Protein AF-A0AAE3Y1M4-F1 (afdb_monomer_lite)

Structure (mmCIF, N/CA/C/O backbone):
data_AF-A0AAE3Y1M4-F1
#
_entry.id   AF-A0AAE3Y1M4-F1
#
loop_
_atom_site.group_PDB
_atom_site.id
_atom_site.type_symbol
_atom_site.label_atom_id
_atom_site.label_alt_id
_atom_site.label_comp_id
_atom_site.label_asym_id
_atom_site.label_entity_id
_atom_site.label_seq_id
_atom_site.pdbx_PDB_ins_code
_atom_site.Cartn_x
_atom_site.Cartn_y
_atom_site.Cartn_z
_atom_site.occupancy
_atom_site.B_iso_or_equiv
_atom_site.auth_seq_id
_atom_site.auth_comp_id
_atom_site.auth_asym_id
_atom_site.auth_atom_id
_atom_site.pdbx_PDB_model_num
ATOM 1 N N . MET A 1 1 ? -58.205 -19.669 11.045 1.00 37.56 1 MET A N 1
ATOM 2 C CA . MET A 1 1 ? -56.735 -19.588 10.894 1.00 37.56 1 MET A CA 1
ATOM 3 C C . MET A 1 1 ? -56.265 -18.277 11.498 1.00 37.56 1 MET A C 1
ATOM 5 O O . MET A 1 1 ? -56.725 -17.235 11.057 1.00 37.56 1 MET A O 1
ATOM 9 N N . LYS A 1 2 ? -55.436 -18.323 12.546 1.00 33.78 2 LYS A N 1
ATOM 10 C CA . LYS A 1 2 ? -54.816 -17.138 13.157 1.00 33.78 2 LYS A CA 1
ATOM 11 C C . LYS A 1 2 ? -53.436 -16.967 12.525 1.00 33.78 2 LYS A C 1
ATOM 13 O O . LYS A 1 2 ? -52.594 -17.841 12.697 1.00 33.78 2 LYS A O 1
ATOM 18 N N . ILE A 1 3 ? -53.232 -15.893 11.769 1.00 42.62 3 ILE A N 1
ATOM 19 C CA . ILE A 1 3 ? -51.915 -15.524 11.243 1.00 42.62 3 ILE A CA 1
ATOM 20 C C . ILE A 1 3 ? -51.300 -14.579 12.274 1.00 42.62 3 ILE A C 1
ATOM 22 O O . ILE A 1 3 ? -51.697 -13.421 12.374 1.00 42.62 3 ILE A O 1
ATOM 26 N N . SER A 1 4 ? -50.389 -15.102 13.092 1.00 42.84 4 SER A N 1
ATOM 27 C CA . SER A 1 4 ? -49.553 -14.281 13.968 1.00 42.84 4 SER A CA 1
ATOM 28 C C . SER A 1 4 ? -48.505 -13.574 13.114 1.00 42.84 4 SER A C 1
ATOM 30 O O . SER A 1 4 ? -47.621 -14.220 12.555 1.00 42.84 4 SER A O 1
ATOM 32 N N . ALA A 1 5 ? -48.615 -12.252 13.003 1.00 45.44 5 ALA A N 1
ATOM 33 C CA . ALA A 1 5 ? -47.587 -11.412 12.408 1.00 45.44 5 ALA A CA 1
ATOM 34 C C . ALA A 1 5 ? -46.401 -11.312 13.380 1.00 45.44 5 ALA A C 1
ATOM 36 O O . ALA A 1 5 ? -46.516 -10.730 14.458 1.00 45.44 5 ALA A O 1
ATOM 37 N N . LEU A 1 6 ? -45.272 -11.919 13.010 1.00 43.72 6 LEU A N 1
ATOM 38 C CA . LEU A 1 6 ? -44.000 -11.750 13.702 1.00 43.72 6 LEU A CA 1
ATOM 39 C C . LEU A 1 6 ? -43.351 -10.463 13.174 1.00 43.72 6 LEU A C 1
ATOM 41 O O . LEU A 1 6 ? -42.820 -10.431 12.065 1.00 43.72 6 LEU A O 1
ATOM 45 N N . THR A 1 7 ? -43.430 -9.382 13.943 1.00 46.47 7 THR A N 1
ATOM 46 C CA . THR A 1 7 ? -42.740 -8.127 13.632 1.00 46.47 7 THR A CA 1
ATOM 47 C C . THR A 1 7 ? -41.239 -8.322 13.864 1.00 46.47 7 THR A C 1
ATOM 49 O O . THR A 1 7 ? -40.782 -8.310 15.006 1.00 46.47 7 THR A O 1
ATOM 52 N N . LEU A 1 8 ? -40.455 -8.518 12.797 1.00 44.81 8 LEU A N 1
ATOM 53 C CA . LEU A 1 8 ? -38.995 -8.411 12.867 1.00 44.81 8 LEU A CA 1
ATOM 54 C C . LEU A 1 8 ? -38.628 -6.933 13.045 1.00 44.81 8 LEU A C 1
ATOM 56 O O . LEU A 1 8 ? -38.641 -6.154 12.094 1.00 44.81 8 LEU A O 1
ATOM 60 N N . ALA A 1 9 ? -38.290 -6.545 14.272 1.00 47.94 9 ALA A N 1
ATOM 61 C CA . ALA A 1 9 ? -37.599 -5.292 14.527 1.00 47.94 9 ALA A CA 1
ATOM 62 C C . ALA A 1 9 ? -36.153 -5.423 14.020 1.00 47.94 9 ALA A C 1
ATOM 64 O O . ALA A 1 9 ? -35.295 -5.991 14.695 1.00 47.94 9 ALA A O 1
ATOM 65 N N . PHE A 1 10 ? -35.879 -4.911 12.818 1.00 44.56 10 PHE A N 1
ATOM 66 C CA . PHE A 1 10 ? -34.513 -4.628 12.386 1.00 44.56 10 PHE A CA 1
ATOM 67 C C . PHE A 1 10 ? -34.005 -3.443 13.211 1.00 44.56 10 PHE A C 1
ATOM 69 O O . PHE A 1 10 ? -34.265 -2.282 12.897 1.00 44.56 10 PHE A O 1
ATOM 76 N N . ALA A 1 11 ? -33.305 -3.738 14.305 1.00 43.91 11 ALA A N 1
ATOM 77 C CA . ALA A 1 11 ? -32.473 -2.749 14.962 1.00 43.91 11 ALA A CA 1
ATOM 78 C C . ALA A 1 11 ? -31.352 -2.374 13.984 1.00 43.91 11 ALA A C 1
ATOM 80 O O . ALA A 1 11 ? -30.385 -3.117 13.815 1.00 43.91 11 ALA A O 1
ATOM 81 N N . LEU A 1 12 ? -31.497 -1.227 13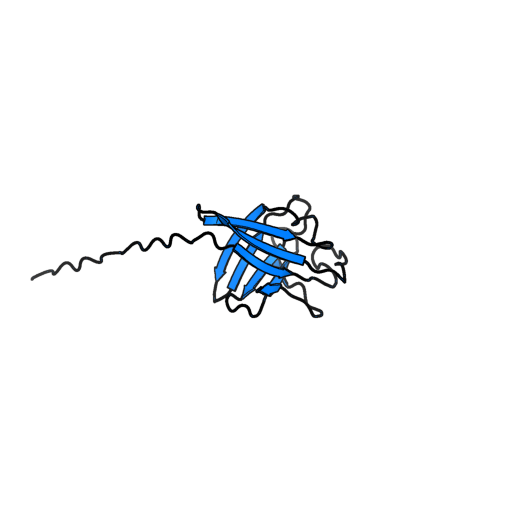.317 1.00 45.16 12 LEU A N 1
ATOM 82 C CA . LEU A 1 12 ? -30.386 -0.525 12.684 1.00 45.16 12 LEU A CA 1
ATOM 83 C C . LEU A 1 12 ? -29.458 -0.059 13.805 1.00 45.16 12 LEU A C 1
ATOM 85 O O . LEU A 1 12 ? -29.520 1.077 14.271 1.00 45.16 12 LEU A O 1
ATOM 89 N N . VAL A 1 13 ? -28.609 -0.969 14.274 1.00 40.97 13 VAL A N 1
ATOM 90 C CA . VAL A 1 13 ? -27.400 -0.585 14.983 1.00 40.97 13 VAL A CA 1
ATOM 91 C C . VAL A 1 13 ? -26.516 0.034 13.913 1.00 40.97 13 VAL A C 1
ATOM 93 O O . VAL A 1 13 ? -25.782 -0.669 13.232 1.00 40.97 13 VAL A O 1
ATOM 96 N N . SER A 1 14 ? -26.638 1.342 13.704 1.00 44.69 14 SER A N 1
ATOM 97 C CA . SER A 1 14 ? -25.561 2.096 13.076 1.00 44.69 14 SER A CA 1
ATOM 98 C C . SER A 1 14 ? -24.410 2.072 14.073 1.00 44.69 14 SER A C 1
ATOM 100 O O . SER A 1 14 ? -24.526 2.722 15.119 1.00 44.69 14 SER A O 1
ATOM 102 N N . PRO A 1 15 ? -23.296 1.364 13.818 1.00 39.47 15 PRO A N 1
ATOM 103 C CA . PRO A 1 15 ? -22.098 1.727 14.526 1.00 39.47 15 PRO A CA 1
ATOM 104 C C . PRO A 1 15 ? -21.729 3.090 13.950 1.00 39.47 15 PRO A C 1
ATOM 106 O O . PRO A 1 15 ? -21.324 3.204 12.793 1.00 39.47 15 PRO A O 1
ATOM 109 N N . ALA A 1 16 ? -21.890 4.139 14.752 1.00 39.16 16 ALA A N 1
ATOM 110 C CA . ALA A 1 16 ? -20.991 5.267 14.633 1.00 39.16 16 ALA A CA 1
ATOM 111 C C . ALA A 1 16 ? -19.591 4.667 14.798 1.00 39.16 16 ALA A C 1
ATOM 113 O O . ALA A 1 16 ? -19.142 4.415 15.916 1.00 39.16 16 ALA A O 1
ATOM 114 N N . ALA A 1 17 ? -18.964 4.310 13.676 1.00 43.66 17 ALA A N 1
ATOM 115 C CA . ALA A 1 17 ? -17.568 3.951 13.639 1.00 43.66 17 ALA A CA 1
ATOM 116 C C . ALA A 1 17 ? -16.850 5.211 14.111 1.00 43.66 17 ALA A C 1
ATOM 118 O O . ALA A 1 17 ? -16.731 6.190 13.375 1.00 43.66 17 ALA A O 1
ATOM 119 N N . LEU A 1 18 ? -16.492 5.235 15.397 1.00 42.44 18 LEU A N 1
ATOM 120 C CA . LEU A 1 18 ? -15.522 6.183 15.913 1.00 42.44 18 LEU A CA 1
ATOM 121 C C . LEU A 1 18 ? -14.368 6.157 14.921 1.00 42.44 18 LEU A C 1
ATOM 123 O O . LEU A 1 18 ? -13.859 5.074 14.639 1.00 42.44 18 LEU A O 1
ATOM 127 N N . ALA A 1 19 ? -14.044 7.322 14.362 1.00 56.59 19 ALA A N 1
ATOM 128 C CA . ALA A 1 19 ? -12.909 7.527 13.478 1.00 56.59 19 ALA A CA 1
ATOM 129 C C . ALA A 1 19 ? -11.712 6.717 13.996 1.00 56.59 19 ALA A C 1
ATOM 131 O O . ALA A 1 19 ? -11.100 7.078 15.004 1.00 56.59 19 ALA A O 1
ATOM 132 N N . ALA A 1 20 ? -11.451 5.570 13.369 1.00 71.88 20 ALA A N 1
ATOM 133 C CA . ALA A 1 20 ? -10.388 4.675 13.777 1.00 71.88 20 ALA A CA 1
ATOM 134 C C . ALA A 1 20 ? -9.139 5.120 13.025 1.00 71.88 20 ALA A C 1
ATOM 136 O O . ALA A 1 20 ? -9.080 5.017 11.800 1.00 71.88 20 ALA A O 1
ATOM 137 N N . ASN A 1 21 ? -8.176 5.667 13.763 1.00 86.75 21 ASN A N 1
ATOM 138 C CA . ASN A 1 21 ? -6.833 5.882 13.246 1.00 86.75 21 ASN A CA 1
ATOM 139 C C . ASN A 1 21 ? -6.053 4.595 13.503 1.00 86.75 21 ASN A C 1
ATOM 141 O O . ASN A 1 21 ? -5.996 4.121 14.639 1.00 86.75 21 ASN A O 1
ATOM 145 N N . GLN A 1 22 ? -5.514 4.009 12.443 1.00 91.31 22 GLN A N 1
ATOM 146 C CA . GLN A 1 22 ? -4.740 2.778 12.492 1.00 91.31 22 GLN A CA 1
ATOM 147 C C . GLN A 1 22 ? -3.350 3.050 11.931 1.00 91.31 22 GLN A C 1
ATOM 149 O O . GLN A 1 22 ? -3.214 3.703 10.894 1.00 91.31 22 GLN A O 1
ATOM 154 N N . GLU A 1 23 ? -2.325 2.540 12.608 1.00 92.75 23 GLU A N 1
ATOM 155 C CA . GLU A 1 23 ? -0.936 2.701 12.195 1.00 92.75 23 GLU A CA 1
ATOM 156 C C . GLU A 1 23 ? -0.224 1.350 12.141 1.00 92.75 23 GLU A C 1
ATOM 158 O O . GLU A 1 23 ? -0.447 0.468 12.974 1.00 92.75 23 GLU A O 1
ATOM 163 N N . TRP A 1 24 ? 0.674 1.213 11.167 1.00 91.25 24 TRP A N 1
ATOM 164 C CA . TRP A 1 24 ? 1.528 0.043 11.013 1.00 91.25 24 TRP A CA 1
ATOM 165 C C . TRP A 1 24 ? 2.960 0.461 10.726 1.00 91.25 24 TRP A C 1
ATOM 167 O O . TRP A 1 24 ? 3.205 1.368 9.927 1.00 91.25 24 TRP A O 1
ATOM 177 N N . ASP A 1 25 ? 3.917 -0.245 11.321 1.00 90.38 25 ASP A N 1
ATOM 178 C CA . ASP A 1 25 ? 5.282 -0.234 10.817 1.00 90.38 25 ASP A CA 1
ATOM 179 C C . ASP A 1 25 ? 5.280 -0.700 9.367 1.00 90.38 25 ASP A C 1
ATOM 181 O O . ASP A 1 25 ? 4.736 -1.753 9.054 1.00 90.38 25 ASP A O 1
ATOM 185 N N . TYR A 1 26 ? 5.870 0.106 8.489 1.00 88.62 26 TYR A N 1
ATOM 186 C CA . TYR A 1 26 ? 5.951 -0.150 7.060 1.00 88.62 26 TYR A CA 1
ATOM 187 C C . TYR A 1 26 ? 7.411 -0.225 6.648 1.00 88.62 26 TYR A C 1
ATOM 189 O O . TYR A 1 26 ? 8.172 0.744 6.755 1.00 88.62 26 TYR A O 1
ATOM 197 N N . GLN A 1 27 ? 7.796 -1.382 6.137 1.00 86.44 27 GLN A N 1
ATOM 198 C CA . GLN A 1 27 ? 9.109 -1.609 5.566 1.00 86.44 27 GLN A CA 1
ATOM 199 C C . GLN A 1 27 ? 8.926 -2.318 4.231 1.00 86.44 27 GLN A C 1
ATOM 201 O O . GLN A 1 27 ? 8.082 -3.196 4.087 1.00 86.44 27 GLN A O 1
ATOM 206 N N . LEU A 1 28 ? 9.703 -1.881 3.249 1.00 79.44 28 LEU A N 1
ATOM 207 C CA . LEU A 1 28 ? 9.866 -2.565 1.979 1.00 79.44 28 LEU A CA 1
ATOM 208 C C . LEU A 1 28 ? 11.351 -2.771 1.760 1.00 79.44 28 LEU A C 1
ATOM 210 O O . LEU A 1 28 ? 12.170 -1.958 2.184 1.00 79.44 28 LEU A O 1
ATOM 214 N N . SER A 1 29 ? 11.684 -3.837 1.056 1.00 80.88 29 SER A N 1
ATOM 215 C CA . SER A 1 29 ? 13.032 -4.103 0.578 1.00 80.88 29 SER A CA 1
ATOM 216 C C . SER A 1 29 ? 12.945 -4.793 -0.781 1.00 80.88 29 SER A C 1
ATOM 218 O O . SER A 1 29 ? 11.865 -5.189 -1.210 1.00 80.88 29 SER A O 1
ATOM 220 N N . GLY A 1 30 ? 14.074 -4.908 -1.478 1.00 84.50 30 GLY A N 1
ATOM 221 C CA . GLY A 1 30 ? 14.118 -5.566 -2.782 1.00 84.50 30 GLY A CA 1
ATOM 222 C C . GLY A 1 30 ? 13.736 -4.648 -3.941 1.00 84.50 30 GLY A C 1
ATOM 223 O O . GLY A 1 30 ? 14.056 -3.458 -3.938 1.00 84.50 30 GLY A O 1
ATOM 224 N N . VAL A 1 31 ? 13.119 -5.224 -4.968 1.00 86.88 31 VAL A N 1
ATOM 225 C CA . VAL A 1 31 ? 12.855 -4.573 -6.255 1.00 86.88 31 VAL A CA 1
ATOM 226 C C . VAL A 1 31 ? 11.358 -4.587 -6.523 1.00 86.88 31 VAL A C 1
ATOM 228 O O . VAL A 1 31 ? 10.726 -5.634 -6.414 1.00 86.88 31 VAL A O 1
ATOM 231 N N . SER A 1 32 ? 10.799 -3.442 -6.921 1.00 87.75 32 SER A N 1
ATOM 232 C CA . SER A 1 32 ? 9.390 -3.366 -7.306 1.00 87.75 32 SER A CA 1
ATOM 233 C C . SER A 1 32 ? 9.109 -4.282 -8.503 1.00 87.75 32 SER A C 1
ATOM 235 O O . SER A 1 32 ? 9.728 -4.099 -9.558 1.00 87.75 32 SER A O 1
ATOM 237 N N . PRO A 1 33 ? 8.127 -5.193 -8.415 1.00 87.44 33 PRO A N 1
ATOM 238 C CA . PRO A 1 33 ? 7.760 -6.044 -9.542 1.00 87.44 33 PRO A CA 1
ATOM 239 C C . PRO A 1 33 ? 7.061 -5.277 -10.679 1.00 87.44 33 PRO A C 1
ATOM 241 O O . PRO A 1 33 ? 7.002 -5.771 -11.802 1.00 87.44 33 PRO A O 1
ATOM 244 N N . ALA A 1 34 ? 6.539 -4.068 -10.430 1.00 89.50 34 ALA A N 1
ATOM 245 C CA . ALA A 1 34 ? 5.863 -3.280 -11.465 1.00 89.50 34 ALA A CA 1
ATOM 246 C C . ALA A 1 34 ? 6.822 -2.479 -12.351 1.00 89.50 34 ALA A C 1
ATOM 248 O O . ALA A 1 34 ? 6.559 -2.326 -13.544 1.00 89.50 34 ALA A O 1
ATOM 249 N N . SER A 1 35 ? 7.908 -1.947 -11.785 1.00 89.44 35 SER A N 1
ATOM 250 C CA . SER A 1 35 ? 8.823 -1.053 -12.512 1.00 89.44 35 SER A CA 1
ATOM 251 C C . SER A 1 35 ? 10.277 -1.512 -12.545 1.00 89.44 35 SER A C 1
ATOM 253 O O . SER A 1 35 ? 11.064 -0.939 -13.294 1.00 89.44 35 SER A O 1
ATOM 255 N N . GLY A 1 36 ? 10.666 -2.493 -11.728 1.00 88.06 36 GLY A N 1
ATOM 256 C CA . GLY A 1 36 ? 12.075 -2.822 -11.514 1.00 88.06 36 GLY A CA 1
ATOM 257 C C . GLY A 1 36 ? 12.820 -1.803 -10.641 1.00 88.06 36 GLY A C 1
ATOM 258 O O . GLY A 1 36 ? 14.042 -1.870 -10.530 1.00 88.06 36 GLY A O 1
ATOM 259 N N . THR A 1 37 ? 12.118 -0.848 -10.019 1.00 88.25 37 THR A N 1
ATOM 260 C CA . THR A 1 37 ? 12.747 0.157 -9.152 1.00 88.25 37 THR A CA 1
ATOM 261 C C . THR A 1 37 ? 13.263 -0.480 -7.865 1.00 88.25 37 THR A C 1
ATOM 263 O O . THR A 1 37 ? 12.515 -1.147 -7.149 1.00 88.25 37 THR A O 1
ATOM 266 N N . GLN A 1 38 ? 14.528 -0.219 -7.535 1.00 88.12 38 GLN A N 1
ATOM 267 C CA . GLN A 1 38 ? 15.128 -0.633 -6.269 1.00 88.12 38 GLN A CA 1
ATOM 268 C C . GLN A 1 38 ? 14.476 0.110 -5.095 1.00 88.12 38 GLN A C 1
ATOM 270 O O . GLN A 1 38 ? 14.452 1.343 -5.057 1.00 88.12 38 GLN A O 1
ATOM 275 N N . ARG A 1 39 ? 13.976 -0.639 -4.109 1.00 85.62 39 ARG A N 1
ATOM 276 C CA . ARG A 1 39 ? 13.463 -0.078 -2.858 1.00 85.62 39 ARG A CA 1
ATOM 277 C C . ARG A 1 39 ? 14.627 0.284 -1.929 1.00 85.62 39 ARG A C 1
ATOM 279 O O . ARG A 1 39 ? 15.650 -0.414 -1.929 1.00 85.62 39 ARG A O 1
ATOM 286 N N . PRO A 1 40 ? 14.482 1.341 -1.111 1.00 83.00 40 PRO A N 1
ATOM 287 C CA . PRO A 1 40 ? 15.429 1.629 -0.043 1.00 83.00 40 PRO A CA 1
ATOM 288 C C . PRO A 1 40 ? 15.602 0.409 0.867 1.00 83.00 40 PRO A C 1
ATOM 290 O O . PRO A 1 40 ? 14.625 -0.191 1.294 1.00 83.00 40 PRO A O 1
ATOM 293 N N . THR A 1 41 ? 16.845 0.047 1.174 1.00 75.12 41 THR A N 1
ATOM 294 C CA . THR A 1 41 ? 17.175 -1.096 2.048 1.00 75.12 41 THR A CA 1
ATOM 295 C C . THR A 1 41 ? 17.200 -0.727 3.531 1.00 75.12 41 THR A C 1
ATOM 297 O O . THR A 1 41 ? 17.438 -1.574 4.386 1.00 75.12 41 THR A O 1
ATOM 300 N N . SER A 1 42 ? 16.988 0.550 3.848 1.00 71.50 42 SER A N 1
ATOM 301 C CA . SER A 1 42 ? 16.974 1.070 5.209 1.00 71.50 42 SER A CA 1
ATOM 302 C C . SER A 1 42 ? 15.927 2.166 5.338 1.00 71.50 42 SER A C 1
ATOM 304 O O . SER A 1 42 ? 15.680 2.913 4.395 1.00 71.50 42 SER A O 1
ATOM 306 N N . GLY A 1 43 ? 15.314 2.263 6.515 1.00 75.00 43 GLY A N 1
ATOM 307 C CA . GLY A 1 43 ? 14.333 3.293 6.827 1.00 75.00 43 GLY A CA 1
ATOM 308 C C . GLY A 1 43 ? 13.170 2.760 7.648 1.00 75.00 43 GLY A C 1
ATOM 309 O O . GLY A 1 43 ? 12.759 1.613 7.508 1.00 75.00 43 GLY A O 1
ATOM 310 N N . LYS A 1 44 ? 12.658 3.610 8.536 1.00 85.12 44 LYS A N 1
ATOM 311 C CA . LYS A 1 44 ? 11.476 3.319 9.346 1.00 85.12 44 LYS A CA 1
ATOM 312 C C . LYS A 1 44 ? 10.343 4.164 8.802 1.00 85.12 44 LYS A C 1
ATOM 314 O O . LYS A 1 44 ? 10.364 5.386 8.964 1.00 85.12 44 LYS A O 1
ATOM 319 N N . ASN A 1 45 ? 9.399 3.518 8.134 1.00 91.19 45 ASN A N 1
ATOM 320 C CA . ASN A 1 45 ? 8.197 4.181 7.669 1.00 91.19 45 ASN A CA 1
ATOM 321 C C . ASN A 1 45 ? 7.000 3.694 8.481 1.00 91.19 45 ASN A C 1
ATOM 323 O O . ASN A 1 45 ? 7.035 2.623 9.082 1.00 91.19 45 ASN A O 1
ATOM 327 N N . ILE A 1 46 ? 5.956 4.510 8.514 1.00 92.50 46 ILE A N 1
ATOM 328 C CA . ILE A 1 46 ? 4.694 4.204 9.178 1.00 92.50 46 ILE A CA 1
ATOM 329 C C . ILE A 1 46 ? 3.593 4.418 8.150 1.00 92.50 46 ILE A C 1
ATOM 331 O O . ILE A 1 46 ? 3.496 5.501 7.566 1.00 92.50 46 ILE A O 1
ATOM 335 N N . ALA A 1 47 ? 2.814 3.370 7.908 1.00 93.56 47 ALA A N 1
ATOM 336 C CA . ALA A 1 47 ? 1.584 3.427 7.139 1.00 93.56 47 ALA A CA 1
ATOM 337 C C . ALA A 1 47 ? 0.446 3.825 8.081 1.00 93.56 47 ALA A C 1
ATOM 339 O O . ALA A 1 47 ? 0.306 3.243 9.152 1.00 93.56 47 ALA A O 1
ATOM 340 N N . GLU A 1 48 ? -0.345 4.814 7.689 1.00 95.25 48 GLU A N 1
ATOM 341 C CA . GLU A 1 48 ? -1.406 5.389 8.513 1.00 95.25 48 GLU A CA 1
ATOM 342 C C . GLU A 1 48 ? -2.705 5.388 7.721 1.00 95.25 48 GLU A C 1
ATOM 344 O O . GLU A 1 48 ? -2.733 5.842 6.574 1.00 95.25 48 GLU A O 1
ATOM 349 N N . LEU A 1 49 ? -3.768 4.882 8.339 1.00 95.50 49 LEU A N 1
ATOM 350 C CA . LEU A 1 49 ? -5.121 4.883 7.809 1.00 95.50 49 LEU A CA 1
ATOM 351 C C . LEU A 1 49 ? -6.029 5.622 8.787 1.00 95.50 49 LEU A C 1
ATOM 353 O O . LEU A 1 49 ? -6.184 5.207 9.934 1.00 95.50 49 LEU A O 1
ATOM 357 N N . ASN A 1 50 ? -6.669 6.677 8.302 1.00 95.50 50 ASN A N 1
ATOM 358 C CA . ASN A 1 50 ? -7.604 7.478 9.070 1.00 95.50 50 ASN A CA 1
ATOM 359 C C . ASN A 1 50 ? -9.002 7.281 8.501 1.00 95.50 50 ASN A C 1
ATOM 361 O O . ASN A 1 50 ? -9.212 7.467 7.303 1.00 95.50 50 ASN A O 1
ATOM 365 N N .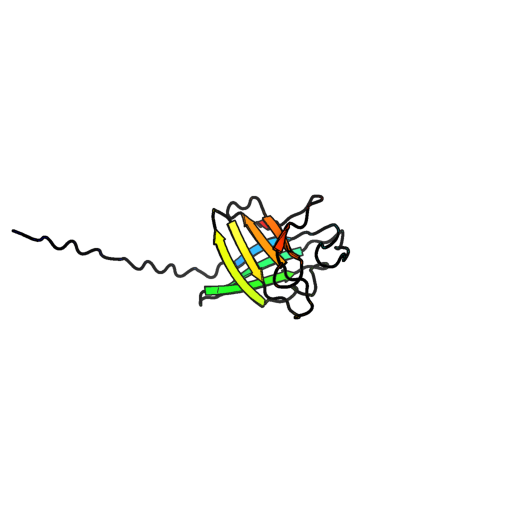 GLN A 1 51 ? -9.963 6.935 9.352 1.00 94.31 51 GLN A N 1
ATOM 366 C CA . GLN A 1 51 ? -11.372 6.948 8.974 1.00 94.31 51 GLN A CA 1
ATOM 367 C C . GLN A 1 51 ? -12.021 8.272 9.378 1.00 94.31 51 GLN A C 1
ATOM 369 O O . GLN A 1 51 ? -12.036 8.634 10.552 1.00 94.31 51 GLN A O 1
ATOM 374 N N . SER A 1 52 ? -12.604 8.972 8.418 1.00 89.06 52 SER A N 1
ATOM 375 C CA . SER A 1 52 ? -13.418 10.162 8.648 1.00 89.06 52 SER A CA 1
ATOM 376 C C . SER A 1 52 ? -14.809 9.801 9.181 1.00 89.06 52 SER A C 1
ATOM 378 O O . SER A 1 52 ? -15.285 8.673 9.060 1.00 89.06 52 SER A O 1
ATOM 380 N N . LYS A 1 53 ? -15.502 10.783 9.774 1.00 87.44 53 LYS A N 1
ATOM 381 C CA . LYS A 1 53 ? -16.859 10.599 10.337 1.00 87.44 53 LYS A CA 1
ATOM 382 C C . LYS A 1 53 ? -17.906 10.193 9.296 1.00 87.44 53 LYS A C 1
ATOM 384 O O . LYS A 1 53 ? -18.922 9.611 9.657 1.00 87.44 53 LYS A O 1
ATOM 389 N N . ASP A 1 54 ? -17.670 10.531 8.033 1.00 89.06 54 ASP A N 1
ATOM 390 C CA . ASP A 1 54 ? -18.507 10.154 6.891 1.00 89.06 54 ASP A CA 1
ATOM 391 C C . ASP A 1 54 ? -18.247 8.717 6.403 1.00 89.06 54 ASP A C 1
ATOM 393 O O . ASP A 1 54 ? -18.899 8.252 5.472 1.00 89.06 54 ASP A O 1
ATOM 397 N N . GLY A 1 55 ? -17.310 8.006 7.037 1.00 89.19 55 GLY A N 1
ATOM 398 C CA . GLY A 1 55 ? -16.916 6.652 6.677 1.00 89.19 55 GLY A CA 1
ATOM 399 C C . GLY A 1 55 ? -15.876 6.580 5.561 1.00 89.19 55 GLY A C 1
ATOM 400 O O . GLY A 1 55 ? -15.431 5.475 5.253 1.00 89.19 55 GLY A O 1
ATOM 401 N N . SER A 1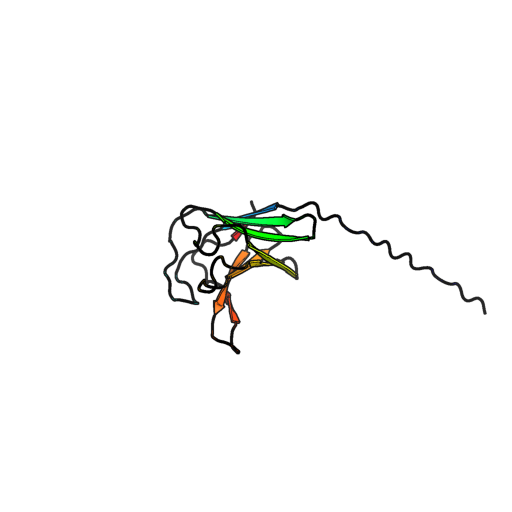 56 ? -15.461 7.713 4.985 1.00 93.19 56 SER A N 1
ATOM 402 C CA . SER A 1 56 ? -14.357 7.753 4.027 1.00 93.19 56 SER A CA 1
ATOM 403 C C . SER A 1 56 ? -13.026 7.460 4.721 1.00 93.19 56 SER A C 1
ATOM 405 O O . SER A 1 56 ? -12.855 7.728 5.913 1.00 93.19 56 SER A O 1
ATOM 407 N N . TYR A 1 57 ? -12.083 6.885 3.980 1.00 96.25 57 TYR A N 1
ATOM 408 C CA . TYR A 1 57 ? -10.753 6.582 4.488 1.00 96.25 57 TYR A CA 1
ATOM 409 C C . TYR A 1 57 ? -9.701 7.416 3.771 1.00 96.25 57 TYR A C 1
ATOM 411 O O . TYR A 1 57 ? -9.741 7.568 2.549 1.00 96.25 57 TYR A O 1
ATOM 419 N N . GLU A 1 58 ? -8.726 7.901 4.529 1.00 97.38 58 GLU A N 1
ATOM 420 C CA . GLU A 1 58 ? -7.518 8.524 4.008 1.00 97.38 58 GLU A CA 1
ATOM 421 C C . GLU A 1 58 ? -6.287 7.746 4.456 1.00 97.38 58 GLU A C 1
ATOM 423 O O . GLU A 1 58 ? -6.210 7.259 5.581 1.00 97.38 58 GLU A O 1
ATOM 428 N N . PHE A 1 59 ? -5.306 7.640 3.570 1.00 97.31 59 PHE A N 1
ATOM 429 C CA . PHE A 1 59 ? -4.099 6.866 3.789 1.00 97.31 59 PHE A CA 1
ATOM 430 C C . PHE A 1 59 ? -2.845 7.668 3.453 1.00 97.31 59 PHE A C 1
ATOM 432 O O . PHE A 1 59 ? -2.834 8.431 2.484 1.00 97.31 59 PHE A O 1
ATOM 439 N N . ARG A 1 60 ? -1.770 7.453 4.216 1.00 97.00 60 ARG A N 1
ATOM 440 C CA . ARG A 1 60 ? -0.413 7.875 3.844 1.00 97.00 60 ARG A CA 1
ATOM 441 C C . ARG A 1 60 ? 0.648 6.920 4.382 1.00 97.00 60 ARG A C 1
ATOM 443 O O . ARG A 1 60 ? 0.406 6.142 5.295 1.00 97.00 60 ARG A O 1
ATOM 450 N N . ILE A 1 61 ? 1.862 7.060 3.865 1.00 95.19 61 ILE A N 1
ATOM 451 C CA . ILE A 1 61 ? 3.085 6.456 4.386 1.00 95.19 61 ILE A CA 1
ATOM 452 C C . ILE A 1 61 ? 4.038 7.594 4.731 1.00 95.19 61 ILE A C 1
ATOM 454 O O . ILE A 1 61 ? 4.488 8.323 3.847 1.00 95.19 61 ILE A O 1
ATOM 458 N N . ARG A 1 62 ? 4.383 7.754 6.007 1.00 94.75 62 ARG A N 1
ATOM 459 C CA . ARG A 1 62 ? 5.385 8.737 6.441 1.00 94.75 62 ARG A CA 1
ATOM 460 C C . ARG A 1 62 ? 6.693 8.065 6.817 1.00 94.75 62 ARG A C 1
ATOM 462 O O . ARG A 1 62 ? 6.718 6.914 7.230 1.00 94.75 62 ARG A O 1
ATOM 469 N N . GLY A 1 63 ? 7.782 8.812 6.704 1.00 91.50 63 GLY A N 1
ATOM 470 C CA . GLY A 1 63 ? 9.130 8.341 6.997 1.00 91.50 63 GLY A CA 1
ATOM 471 C C . GLY A 1 63 ? 10.146 8.936 6.030 1.00 91.50 63 GLY A C 1
ATOM 472 O O . GLY A 1 63 ? 9.794 9.561 5.022 1.00 91.50 63 GLY A O 1
ATOM 473 N N . ASN A 1 64 ? 11.425 8.770 6.349 1.00 87.44 64 ASN A N 1
ATOM 474 C CA . ASN A 1 64 ? 12.516 9.319 5.544 1.00 87.44 64 ASN A CA 1
ATOM 475 C C . ASN A 1 64 ? 12.618 8.642 4.168 1.00 87.44 64 ASN A C 1
ATOM 477 O O . ASN A 1 64 ? 12.920 9.308 3.180 1.00 87.44 64 ASN A O 1
ATOM 481 N N . THR A 1 65 ? 12.285 7.354 4.096 1.00 89.00 65 THR A N 1
ATOM 482 C CA . THR A 1 65 ? 12.350 6.536 2.874 1.00 89.00 65 THR A CA 1
ATOM 483 C C . THR A 1 65 ? 10.980 6.157 2.325 1.00 89.00 65 THR A C 1
ATOM 485 O O . THR A 1 65 ? 10.889 5.371 1.384 1.00 89.00 65 THR A O 1
ATOM 488 N N . ALA A 1 66 ? 9.912 6.737 2.878 1.00 89.56 66 ALA A N 1
ATOM 489 C CA . ALA A 1 66 ? 8.561 6.500 2.404 1.00 89.56 66 ALA A CA 1
ATOM 490 C C . ALA A 1 66 ? 8.446 6.856 0.908 1.00 89.56 66 ALA A C 1
ATOM 492 O O . ALA A 1 66 ? 9.001 7.881 0.487 1.00 89.56 66 ALA A O 1
ATOM 493 N N . PRO A 1 67 ? 7.723 6.064 0.097 1.00 89.25 67 PRO A N 1
ATOM 494 C CA . PRO A 1 67 ? 7.523 6.375 -1.313 1.00 89.25 67 PRO A CA 1
ATOM 495 C C . PRO A 1 67 ? 6.854 7.743 -1.472 1.00 89.25 67 PRO A C 1
ATOM 497 O O . PRO A 1 67 ? 5.789 7.984 -0.903 1.00 89.25 67 PRO A O 1
ATOM 500 N N . SER A 1 68 ? 7.446 8.645 -2.263 1.00 92.31 68 SER A N 1
ATOM 501 C CA . SER A 1 68 ? 6.914 10.004 -2.484 1.00 92.31 68 SER A CA 1
ATOM 502 C C . SER A 1 68 ? 5.455 9.998 -2.950 1.00 92.31 68 SER A C 1
ATOM 504 O O . SER A 1 68 ? 4.673 10.847 -2.533 1.00 92.31 68 SER A O 1
ATOM 506 N N . CYS A 1 69 ? 5.080 8.985 -3.730 1.00 95.12 69 CYS A N 1
ATOM 507 C CA . CYS A 1 69 ? 3.728 8.712 -4.211 1.00 95.12 69 CYS A CA 1
ATOM 508 C C . CYS A 1 69 ? 2.661 8.535 -3.126 1.00 95.12 69 CYS A C 1
ATOM 510 O O . CYS A 1 69 ? 1.481 8.622 -3.446 1.00 95.12 69 CYS A O 1
ATOM 512 N N . TYR A 1 70 ? 3.056 8.301 -1.875 1.00 95.62 70 TYR A N 1
ATOM 513 C CA . TYR A 1 70 ? 2.147 8.025 -0.766 1.00 95.62 70 TYR A CA 1
ATOM 514 C C . TYR A 1 70 ? 2.486 8.843 0.490 1.00 95.62 70 TYR A C 1
ATOM 516 O O . TYR A 1 70 ? 1.976 8.548 1.562 1.00 95.62 70 TYR A O 1
ATOM 524 N N . LYS A 1 71 ? 3.322 9.891 0.391 1.00 94.88 71 LYS A N 1
ATOM 525 C CA . LYS A 1 71 ? 3.768 10.688 1.557 1.00 94.88 71 LYS A CA 1
ATOM 526 C C . LYS A 1 71 ? 2.708 11.598 2.186 1.00 94.88 71 LYS A C 1
ATOM 528 O O . LYS A 1 71 ? 2.920 12.112 3.284 1.00 94.88 71 LYS A O 1
ATOM 533 N N . SER A 1 72 ? 1.587 11.824 1.514 1.00 95.56 72 SER A N 1
ATOM 534 C CA . SER A 1 72 ? 0.506 12.695 1.987 1.00 95.56 72 SER A CA 1
ATOM 535 C C . SER A 1 72 ? -0.806 11.934 2.014 1.00 95.56 72 SER A C 1
ATOM 537 O O . SER A 1 72 ? -0.973 10.994 1.241 1.00 95.56 72 SER A O 1
ATOM 539 N N . PHE A 1 73 ? -1.725 12.362 2.883 1.00 96.88 73 PHE A N 1
ATOM 540 C CA . PHE A 1 73 ? -3.052 11.762 2.942 1.00 96.88 73 PHE A CA 1
ATOM 541 C C . PHE A 1 73 ? -3.760 11.887 1.593 1.00 96.88 73 PHE A C 1
ATOM 543 O O . PHE A 1 73 ? -3.745 12.938 0.942 1.00 96.88 73 PHE A O 1
ATOM 550 N N . ARG A 1 74 ? -4.317 10.758 1.168 1.00 97.00 74 ARG A N 1
ATOM 551 C CA . ARG A 1 74 ? -5.133 10.585 -0.027 1.00 97.00 74 ARG A CA 1
ATOM 552 C C . ARG A 1 74 ? -6.254 9.618 0.278 1.00 97.00 74 ARG A C 1
ATOM 554 O O . ARG A 1 74 ? -6.09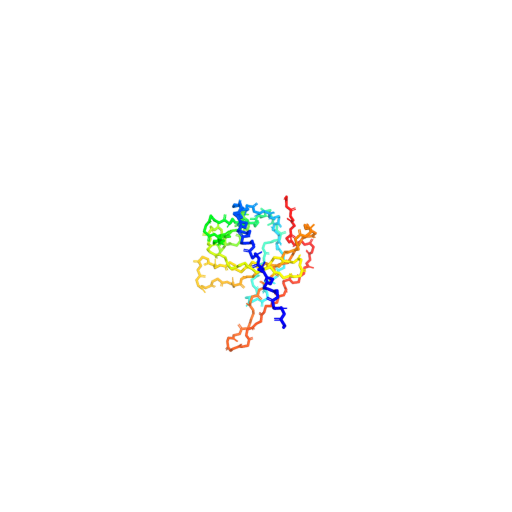2 8.753 1.135 1.00 97.00 74 ARG A O 1
ATOM 561 N N . THR A 1 75 ? -7.350 9.731 -0.457 1.00 97.19 75 THR A N 1
ATOM 562 C CA . THR A 1 75 ? -8.460 8.788 -0.357 1.00 97.19 75 THR A CA 1
ATOM 563 C C . THR A 1 75 ? -7.968 7.353 -0.533 1.00 97.19 75 THR A C 1
ATOM 565 O O . THR A 1 75 ? -7.122 7.059 -1.378 1.00 97.19 75 THR A O 1
ATOM 568 N N . ALA A 1 76 ? -8.502 6.451 0.278 1.00 97.50 76 ALA A N 1
ATOM 569 C CA . ALA A 1 76 ? -8.266 5.026 0.183 1.00 97.50 76 ALA A CA 1
ATOM 570 C C . ALA A 1 76 ? -9.594 4.279 0.134 1.00 97.50 76 ALA A C 1
ATOM 572 O O . ALA A 1 76 ? -10.536 4.595 0.858 1.00 97.50 76 ALA A O 1
ATOM 573 N N . GLN A 1 77 ? -9.650 3.262 -0.719 1.00 97.50 77 GLN A N 1
ATOM 574 C CA . GLN A 1 77 ? -10.710 2.266 -0.665 1.00 97.50 77 GLN A CA 1
ATOM 575 C C . GLN A 1 77 ? -10.318 1.203 0.353 1.00 97.50 77 GLN A C 1
ATOM 577 O O . GLN A 1 77 ? -9.165 0.767 0.375 1.00 97.50 77 GLN A O 1
ATOM 582 N N . VAL A 1 78 ? -11.264 0.806 1.199 1.00 95.69 78 VAL A N 1
ATOM 583 C CA . VAL A 1 78 ? -11.023 -0.157 2.272 1.00 95.69 78 VAL A CA 1
ATOM 584 C C . VAL A 1 78 ? -12.075 -1.249 2.217 1.00 95.69 78 VAL A C 1
ATOM 586 O O . VAL A 1 78 ? -13.269 -0.987 2.337 1.00 95.69 78 VAL A O 1
ATOM 589 N N . GLU A 1 79 ? -11.611 -2.483 2.074 1.00 94.06 79 GLU A N 1
ATOM 590 C CA . GLU A 1 79 ? -12.439 -3.682 2.066 1.00 94.06 79 GLU A CA 1
ATOM 591 C C . GLU A 1 79 ? -12.056 -4.563 3.257 1.00 94.06 79 GLU A C 1
ATOM 593 O O . GLU A 1 79 ? -10.879 -4.725 3.582 1.00 94.06 79 GLU A O 1
ATOM 598 N N . LYS A 1 80 ? -13.058 -5.132 3.930 1.00 90.75 80 LYS A N 1
ATOM 599 C CA . LYS A 1 80 ? -12.859 -6.095 5.017 1.00 90.75 80 LYS A CA 1
ATOM 600 C C . LYS A 1 80 ? -13.263 -7.472 4.513 1.00 90.75 80 LYS A C 1
ATOM 602 O O . LYS A 1 80 ? -14.413 -7.652 4.124 1.00 90.75 80 LYS A O 1
ATOM 607 N N . ALA A 1 81 ? -12.338 -8.423 4.540 1.00 85.50 81 ALA A N 1
ATOM 608 C CA . ALA A 1 81 ? -12.572 -9.789 4.082 1.00 85.50 81 ALA A CA 1
ATOM 609 C C . ALA A 1 81 ? -11.796 -10.775 4.958 1.00 85.50 81 ALA A C 1
ATOM 611 O O . ALA A 1 81 ? -10.597 -10.598 5.155 1.00 85.50 81 ALA A O 1
ATOM 612 N N . ASP A 1 82 ? -12.470 -11.794 5.494 1.00 86.94 82 ASP A N 1
ATOM 613 C CA . ASP A 1 82 ? -11.851 -12.963 6.141 1.00 86.94 82 ASP A CA 1
ATOM 614 C C . ASP A 1 82 ? -10.746 -12.642 7.168 1.00 86.94 82 ASP A C 1
ATOM 616 O O . ASP A 1 82 ? -9.665 -13.226 7.163 1.00 86.94 82 ASP A O 1
ATOM 620 N N . GLY A 1 83 ? -10.990 -11.672 8.057 1.00 86.06 83 GLY A N 1
ATOM 621 C CA . GLY A 1 83 ? -9.998 -11.269 9.066 1.00 86.06 83 GLY A CA 1
ATOM 622 C C . GLY A 1 83 ? -8.829 -10.450 8.503 1.00 86.06 83 GLY A C 1
ATOM 623 O O . GLY A 1 83 ? -7.809 -10.273 9.167 1.00 86.06 83 GLY A O 1
ATOM 624 N N . THR A 1 84 ? -8.973 -9.909 7.297 1.00 88.44 84 THR A N 1
ATOM 625 C CA . THR A 1 84 ? -8.033 -8.968 6.690 1.00 88.44 84 THR A CA 1
ATOM 626 C C . THR A 1 84 ? -8.705 -7.648 6.326 1.00 88.44 84 THR A C 1
ATOM 628 O O . THR A 1 84 ? -9.913 -7.563 6.087 1.00 88.44 84 THR A O 1
ATOM 631 N N . LEU A 1 85 ? -7.889 -6.603 6.317 1.00 91.56 85 LEU A N 1
ATOM 632 C CA . LEU A 1 85 ? -8.181 -5.263 5.854 1.00 91.56 85 LEU A CA 1
ATOM 633 C C . LEU A 1 85 ? -7.372 -5.035 4.575 1.00 91.56 85 LEU A C 1
ATOM 635 O O . LEU A 1 85 ? -6.140 -5.024 4.606 1.00 91.56 85 LEU A O 1
ATOM 639 N N . ILE A 1 86 ? -8.067 -4.868 3.455 1.00 94.25 86 ILE A N 1
ATOM 640 C CA . ILE A 1 86 ? -7.466 -4.563 2.160 1.00 94.25 86 ILE A CA 1
ATOM 641 C C . ILE A 1 86 ? -7.602 -3.061 1.932 1.00 94.25 86 ILE A C 1
ATOM 643 O O . ILE A 1 86 ? -8.710 -2.545 1.812 1.00 94.25 86 ILE A O 1
ATOM 647 N N . ILE A 1 87 ? -6.475 -2.357 1.876 1.00 95.31 87 ILE A N 1
ATOM 648 C CA . ILE A 1 87 ? -6.406 -0.900 1.734 1.00 95.31 87 ILE A CA 1
ATOM 649 C C . ILE A 1 87 ? -5.828 -0.585 0.358 1.00 95.31 87 ILE A C 1
ATOM 651 O O . ILE A 1 87 ? -4.668 -0.885 0.090 1.00 95.31 87 ILE A O 1
ATOM 655 N N . THR A 1 88 ? -6.605 0.049 -0.514 1.00 97.31 88 THR A N 1
ATOM 656 C CA . THR A 1 88 ? -6.154 0.493 -1.840 1.00 97.31 88 THR A CA 1
ATOM 657 C C . THR A 1 88 ? -6.108 2.021 -1.876 1.00 97.31 88 THR A C 1
ATOM 659 O O . THR A 1 88 ? -7.130 2.654 -2.161 1.00 97.31 88 THR A O 1
ATOM 662 N N . PRO A 1 89 ? -4.955 2.637 -1.562 1.00 97.31 89 PRO A N 1
ATOM 663 C CA . PRO A 1 89 ? -4.817 4.085 -1.564 1.00 97.31 89 PRO A CA 1
ATOM 664 C C . PRO A 1 89 ? -4.704 4.658 -2.976 1.00 97.31 89 PRO A C 1
ATOM 666 O O . PRO A 1 89 ? -4.056 4.091 -3.864 1.00 97.31 89 PRO A O 1
ATOM 669 N N . GLU A 1 90 ? -5.275 5.840 -3.168 1.00 97.44 90 GLU A N 1
ATOM 670 C CA . GLU A 1 90 ? -5.006 6.652 -4.345 1.00 97.44 90 GLU A CA 1
ATOM 671 C C . GLU A 1 90 ? -3.593 7.244 -4.262 1.00 97.44 90 GLU A C 1
ATOM 673 O O . GLU A 1 90 ? -3.225 7.841 -3.246 1.00 97.44 90 GLU A O 1
ATOM 678 N N . PRO A 1 91 ? -2.761 7.096 -5.307 1.00 96.75 91 PRO A N 1
ATOM 679 C CA . PRO A 1 91 ? -1.445 7.710 -5.307 1.00 96.75 91 PRO A CA 1
ATOM 680 C C . PRO A 1 91 ? -1.524 9.232 -5.456 1.00 96.75 91 PRO A C 1
ATOM 682 O O . PRO A 1 91 ? -2.480 9.792 -5.996 1.00 96.75 91 PRO A O 1
ATOM 685 N N . LEU A 1 92 ? -0.446 9.916 -5.066 1.00 95.38 92 LEU A N 1
ATOM 686 C CA . LEU A 1 92 ? -0.314 11.357 -5.268 1.00 95.38 92 LEU A CA 1
ATOM 687 C C . LEU A 1 92 ? -0.339 11.748 -6.753 1.00 95.38 92 LEU A C 1
ATOM 689 O O . LEU A 1 92 ? -0.911 12.780 -7.104 1.00 95.38 92 LEU A O 1
ATOM 693 N N . PHE A 1 93 ? 0.268 10.934 -7.615 1.00 93.69 93 PHE A N 1
ATOM 694 C CA . PHE A 1 93 ? 0.398 11.210 -9.043 1.00 93.69 93 PHE A CA 1
ATOM 695 C C . PHE A 1 93 ? -0.069 10.009 -9.866 1.00 93.69 93 PHE A C 1
ATOM 697 O O . PHE A 1 93 ? 0.154 8.863 -9.484 1.00 93.69 93 PHE A O 1
ATOM 704 N N . GLY A 1 94 ? -0.666 10.257 -11.034 1.00 91.12 94 GLY A N 1
ATOM 705 C CA . GLY A 1 94 ? -1.153 9.185 -11.914 1.00 91.12 94 GLY A CA 1
ATOM 706 C C . GLY A 1 94 ? -0.053 8.277 -12.480 1.00 91.12 94 GLY A C 1
ATOM 707 O O . GLY A 1 94 ? -0.342 7.159 -12.891 1.00 91.12 94 GLY A O 1
ATOM 708 N N . SER A 1 95 ? 1.204 8.734 -12.480 1.00 91.12 95 SER A N 1
ATOM 709 C CA . SER A 1 95 ? 2.377 7.952 -12.894 1.00 91.12 95 SER A CA 1
ATOM 710 C C . SER A 1 95 ? 2.927 7.036 -11.798 1.00 91.12 95 SER A C 1
ATOM 712 O O . SER A 1 95 ? 3.878 6.298 -12.040 1.00 91.12 95 SER A O 1
ATOM 714 N N . CYS A 1 96 ? 2.388 7.117 -10.583 1.00 94.38 96 CYS A N 1
ATOM 715 C CA . CYS A 1 96 ? 2.834 6.293 -9.476 1.00 94.38 96 CYS A CA 1
ATOM 716 C C . CYS A 1 96 ? 2.438 4.833 -9.661 1.00 94.38 96 CYS A C 1
ATOM 718 O O . CYS A 1 96 ? 1.342 4.505 -10.123 1.00 94.38 96 CYS A O 1
ATOM 720 N N . GLU A 1 97 ? 3.325 3.957 -9.206 1.00 93.31 97 GLU A N 1
ATOM 721 C CA . GLU A 1 97 ? 3.020 2.550 -9.008 1.00 93.31 97 GLU A CA 1
ATOM 722 C C . GLU A 1 97 ? 1.805 2.405 -8.085 1.00 93.31 97 GLU A C 1
ATOM 724 O O . GLU A 1 97 ? 1.785 2.973 -6.995 1.00 93.31 97 GLU A O 1
ATOM 729 N N . ARG A 1 98 ? 0.789 1.645 -8.508 1.00 95.56 98 ARG A N 1
ATOM 730 C CA . ARG A 1 98 ? -0.423 1.444 -7.706 1.00 95.56 98 ARG A CA 1
ATOM 731 C C . ARG A 1 98 ? -0.227 0.315 -6.712 1.00 95.56 98 ARG A C 1
ATOM 733 O O . ARG A 1 98 ? -0.055 -0.828 -7.137 1.00 95.56 98 ARG A O 1
ATOM 740 N N . ILE A 1 99 ? -0.283 0.632 -5.426 1.00 94.50 99 ILE A N 1
ATOM 741 C CA . ILE A 1 99 ? -0.181 -0.345 -4.338 1.00 94.50 99 ILE A CA 1
ATOM 742 C C . ILE A 1 99 ? -1.559 -0.683 -3.762 1.00 94.50 99 ILE A C 1
ATOM 744 O O . ILE A 1 99 ? -2.498 0.111 -3.861 1.00 94.50 99 ILE A O 1
ATOM 748 N N . ARG A 1 100 ? -1.649 -1.835 -3.102 1.00 94.62 100 ARG A N 1
ATOM 749 C CA . ARG A 1 100 ? -2.641 -2.108 -2.061 1.00 94.62 100 ARG A CA 1
ATOM 750 C C . ARG A 1 100 ? -1.966 -2.799 -0.885 1.00 94.62 100 ARG A C 1
ATOM 752 O O . ARG A 1 100 ? -0.989 -3.518 -1.073 1.00 94.62 100 ARG A O 1
ATOM 759 N N . LEU A 1 101 ? -2.476 -2.586 0.316 1.00 93.12 101 LEU A N 1
ATOM 760 C CA . LEU A 1 101 ? -1.999 -3.240 1.527 1.00 93.12 101 LEU A CA 1
ATOM 761 C C . LEU A 1 101 ? -3.005 -4.301 1.945 1.00 93.12 101 LEU A C 1
ATOM 763 O O . LEU A 1 101 ? -4.202 -4.030 1.959 1.00 93.12 101 LEU A O 1
ATOM 767 N N . VAL A 1 102 ? -2.524 -5.488 2.294 1.00 92.38 102 VAL A N 1
ATOM 768 C CA . VAL A 1 102 ? -3.336 -6.572 2.849 1.00 92.38 102 VAL A CA 1
ATOM 769 C C . VAL A 1 102 ? -2.854 -6.810 4.269 1.00 92.38 102 VAL A C 1
ATOM 771 O O . VAL A 1 102 ? -1.787 -7.381 4.488 1.00 92.38 102 VAL A O 1
ATOM 774 N N . VAL A 1 103 ? -3.621 -6.314 5.232 1.00 90.94 103 VAL A N 1
ATOM 775 C CA . VAL A 1 103 ? -3.268 -6.307 6.653 1.00 90.94 103 VAL A CA 1
ATOM 776 C C . VAL A 1 103 ? -4.181 -7.261 7.404 1.00 90.94 103 VAL A C 1
ATOM 778 O O . VAL A 1 103 ? -5.39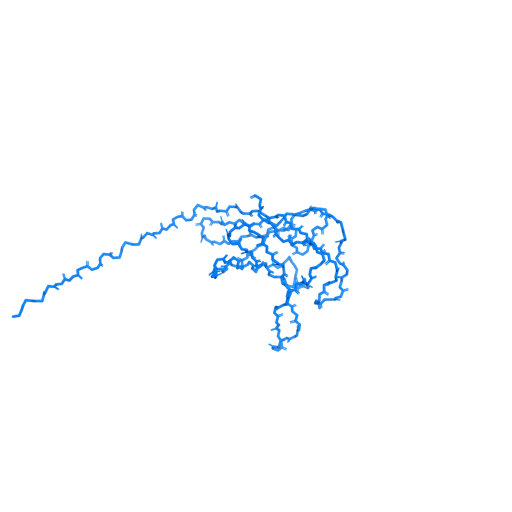3 -7.220 7.236 1.00 90.94 103 VAL A O 1
ATOM 781 N N . LYS A 1 104 ? -3.632 -8.107 8.266 1.00 88.31 104 LYS A N 1
ATOM 782 C CA . LYS A 1 104 ? -4.416 -8.985 9.133 1.00 88.31 104 LYS A CA 1
ATOM 783 C C . LYS A 1 104 ? -4.940 -8.198 10.330 1.00 88.31 104 LYS A C 1
ATOM 785 O O . LYS A 1 104 ? -4.193 -7.474 10.990 1.00 88.31 104 LYS A O 1
ATOM 790 N N . VAL A 1 105 ? -6.232 -8.341 10.621 1.00 85.31 105 VAL A N 1
ATOM 791 C CA . VAL A 1 105 ? -6.886 -7.607 11.721 1.00 85.31 105 VAL A CA 1
ATOM 792 C C . VAL A 1 105 ? -6.479 -8.124 13.101 1.00 85.31 105 VAL A C 1
ATOM 794 O O . VAL A 1 105 ? -6.709 -7.442 14.093 1.00 85.31 105 VAL A O 1
ATOM 797 N N . ASP A 1 106 ? -5.858 -9.305 13.164 1.00 81.38 106 ASP A N 1
ATOM 798 C CA . ASP A 1 106 ? -5.286 -9.888 14.382 1.00 81.38 106 ASP A CA 1
ATOM 799 C C . ASP A 1 106 ? -3.965 -9.224 14.819 1.00 81.38 106 ASP A C 1
ATOM 801 O O . ASP A 1 106 ? -3.414 -9.572 15.860 1.00 81.38 106 ASP A O 1
ATOM 805 N N . GLY A 1 107 ? -3.445 -8.276 14.029 1.00 75.75 107 GLY A N 1
ATOM 806 C CA . GLY A 1 107 ? -2.213 -7.549 14.326 1.00 75.75 107 GLY A CA 1
ATOM 807 C C . GLY A 1 107 ? -0.925 -8.312 14.007 1.00 75.75 107 GLY A C 1
ATOM 808 O O . GLY A 1 107 ? 0.155 -7.745 14.156 1.00 75.75 107 GLY A O 1
ATOM 809 N N . SER A 1 108 ? -1.005 -9.548 13.496 1.00 81.38 108 SER A N 1
ATOM 810 C CA . SER A 1 108 ? 0.169 -10.355 13.115 1.00 81.38 108 SER A CA 1
ATOM 811 C C . SER A 1 108 ? 0.905 -9.835 11.872 1.00 81.38 108 SER A C 1
ATOM 813 O O . SER A 1 108 ? 1.942 -10.375 11.485 1.00 81.38 108 SER A O 1
ATOM 815 N N . GLY A 1 109 ? 0.375 -8.778 11.255 1.00 84.62 109 GLY A N 1
ATOM 816 C CA . GLY A 1 109 ? 1.024 -8.004 10.211 1.00 84.62 109 GLY A CA 1
ATOM 817 C C . GLY A 1 109 ? 0.313 -8.061 8.865 1.00 84.62 109 GLY A C 1
ATOM 818 O O . GLY A 1 109 ? -0.900 -8.238 8.797 1.00 84.62 109 GLY A O 1
ATOM 819 N N . GLY A 1 110 ? 1.053 -7.871 7.779 1.00 88.06 110 GLY A N 1
ATOM 820 C CA . GLY A 1 110 ? 0.506 -7.744 6.438 1.00 88.06 110 GLY A CA 1
ATOM 821 C C . GLY A 1 110 ? 1.568 -7.597 5.359 1.00 88.06 110 GLY A C 1
ATOM 822 O O . GLY A 1 110 ? 2.767 -7.513 5.634 1.00 88.06 110 GLY A O 1
ATOM 823 N N . VAL A 1 111 ? 1.101 -7.538 4.117 1.00 89.56 111 VAL A N 1
ATOM 824 C CA . VAL A 1 111 ? 1.940 -7.399 2.924 1.00 89.56 111 VAL A CA 1
ATOM 825 C C . VAL A 1 111 ? 1.480 -6.228 2.070 1.00 89.56 111 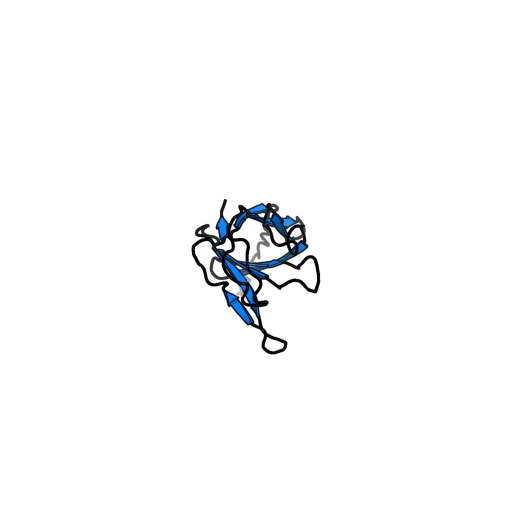VAL A C 1
ATOM 827 O O . VAL A 1 111 ? 0.299 -5.871 2.051 1.00 89.56 111 VAL A O 1
ATOM 830 N N . GLN A 1 112 ? 2.420 -5.637 1.339 1.00 91.06 112 GLN A N 1
ATOM 831 C CA . GLN A 1 112 ? 2.083 -4.798 0.201 1.00 91.06 112 GLN A CA 1
ATOM 832 C C . GLN A 1 112 ? 1.956 -5.669 -1.046 1.00 91.06 112 GLN A C 1
ATOM 834 O O . GLN A 1 112 ? 2.767 -6.560 -1.289 1.00 91.06 112 GLN A O 1
ATOM 839 N N . GLN A 1 113 ? 0.968 -5.343 -1.868 1.00 92.25 113 GLN A N 1
ATOM 840 C CA . GLN A 1 113 ? 0.846 -5.853 -3.216 1.00 92.25 113 GLN A CA 1
ATOM 841 C C . GLN A 1 113 ? 0.935 -4.710 -4.219 1.00 92.25 113 GLN A C 1
ATOM 843 O O . GLN A 1 113 ? 0.418 -3.611 -3.999 1.00 92.25 113 GLN A O 1
ATOM 848 N N . GLN A 1 114 ? 1.569 -4.991 -5.346 1.00 92.62 114 GLN A N 1
ATOM 849 C CA . GLN A 1 114 ? 1.755 -4.060 -6.441 1.00 92.62 114 GLN A CA 1
ATOM 850 C C . GLN A 1 114 ? 0.861 -4.469 -7.614 1.00 92.62 114 GLN A C 1
ATOM 852 O O . GLN A 1 114 ? 0.781 -5.647 -7.963 1.00 92.62 114 GLN A O 1
ATOM 857 N N . LEU A 1 115 ? 0.179 -3.506 -8.236 1.00 95.12 115 LEU A N 1
ATOM 858 C CA . LEU A 1 115 ? -0.546 -3.761 -9.476 1.00 95.12 115 LEU A CA 1
ATOM 859 C C . LEU A 1 115 ? 0.457 -3.898 -10.624 1.00 95.12 115 LEU A C 1
ATOM 861 O O . LEU A 1 115 ? 1.167 -2.944 -10.948 1.00 95.12 115 LEU A O 1
ATOM 865 N N . ILE A 1 116 ? 0.476 -5.064 -11.253 1.00 93.75 116 ILE A N 1
ATOM 866 C CA . ILE A 1 116 ? 1.344 -5.390 -12.382 1.00 93.75 116 ILE A CA 1
ATOM 867 C C . ILE A 1 116 ? 0.528 -5.605 -13.659 1.00 93.75 116 ILE A C 1
ATOM 869 O O . ILE A 1 116 ? -0.700 -5.721 -13.639 1.00 93.75 116 ILE A O 1
ATOM 873 N N . GLY A 1 117 ? 1.226 -5.661 -14.792 1.00 92.31 117 GLY A N 1
ATOM 874 C CA . GLY A 1 117 ? 0.621 -5.879 -16.102 1.00 92.31 117 GLY A CA 1
ATOM 875 C C . GLY A 1 117 ? -0.035 -4.631 -16.701 1.00 92.31 117 GLY A C 1
ATOM 876 O O . GLY A 1 117 ? -0.044 -3.535 -16.136 1.00 92.31 117 GLY A O 1
ATOM 877 N N . LYS A 1 118 ? -0.589 -4.802 -17.902 1.00 89.94 118 LYS A N 1
ATOM 878 C CA . LYS A 1 118 ? -1.325 -3.765 -18.638 1.00 89.94 118 LYS A CA 1
ATOM 879 C C . LYS A 1 118 ? -2.776 -4.195 -18.783 1.00 89.94 118 LYS A C 1
ATOM 881 O O . LYS A 1 118 ? -3.062 -5.387 -18.842 1.00 89.94 118 LYS A O 1
ATOM 886 N N . LYS A 1 119 ? -3.690 -3.228 -18.879 1.00 88.06 119 LYS A N 1
ATOM 887 C CA . LYS A 1 119 ? -5.102 -3.523 -19.155 1.00 88.06 119 LYS A CA 1
ATOM 888 C C . LYS A 1 119 ? -5.238 -4.352 -20.445 1.00 88.06 119 LYS A C 1
ATOM 890 O O . LYS A 1 119 ? -4.535 -4.043 -21.409 1.00 88.06 119 LYS A O 1
ATOM 895 N N . PRO A 1 120 ? -6.128 -5.361 -20.479 1.00 91.81 120 PRO A N 1
ATOM 896 C CA . PRO A 1 120 ? -7.050 -5.778 -19.409 1.00 91.81 120 PRO A CA 1
ATOM 897 C C . PRO A 1 120 ? -6.447 -6.763 -18.385 1.00 91.81 120 PRO A C 1
ATOM 899 O O . PRO A 1 120 ? -7.080 -7.050 -17.377 1.00 91.81 120 PRO A O 1
ATOM 902 N N . ASN A 1 121 ? -5.224 -7.243 -18.603 1.00 93.44 121 ASN A N 1
ATOM 903 C CA . ASN A 1 121 ? -4.596 -8.337 -17.854 1.00 93.44 121 ASN A CA 1
ATOM 904 C C . ASN A 1 121 ? -3.820 -7.851 -16.618 1.00 93.44 121 ASN A C 1
ATOM 906 O O . ASN A 1 121 ? -2.696 -8.291 -16.375 1.00 93.44 121 ASN A O 1
ATOM 910 N N . GLN A 1 122 ? -4.368 -6.887 -15.877 1.00 94.69 122 GLN A N 1
ATOM 911 C CA . GLN A 1 122 ? -3.717 -6.409 -14.657 1.00 94.69 122 GLN A CA 1
ATOM 912 C C . GLN A 1 122 ? -3.973 -7.377 -13.503 1.00 94.69 122 GLN A C 1
ATOM 914 O O . GLN A 1 122 ? -5.078 -7.900 -13.368 1.00 94.69 122 GLN A O 1
ATOM 919 N N . SER A 1 123 ? -2.978 -7.573 -12.646 1.00 94.94 123 SER A N 1
ATOM 920 C CA . SER A 1 123 ? -3.102 -8.403 -11.448 1.00 94.94 123 SER A CA 1
ATOM 921 C C . SER A 1 123 ? -2.364 -7.779 -10.271 1.00 94.94 123 SER A C 1
ATOM 923 O O . SER A 1 123 ? -1.420 -7.008 -10.444 1.00 94.94 123 SER A O 1
ATOM 925 N N . TRP A 1 124 ? -2.829 -8.078 -9.061 1.00 93.81 124 TRP A N 1
ATOM 926 C CA . TRP A 1 124 ? -2.129 -7.717 -7.835 1.00 93.81 124 TRP A CA 1
ATOM 927 C C . TRP A 1 124 ? -1.120 -8.808 -7.506 1.00 93.81 124 TRP A C 1
ATOM 929 O O . TRP A 1 124 ? -1.493 -9.977 -7.424 1.00 93.81 124 TRP A O 1
ATOM 939 N N . GLN A 1 125 ? 0.138 -8.422 -7.329 1.00 91.44 125 GLN A N 1
ATOM 940 C CA . GLN A 1 125 ? 1.215 -9.331 -6.966 1.00 91.44 125 GLN A CA 1
ATOM 941 C C . GLN A 1 125 ? 1.798 -8.933 -5.616 1.00 91.44 125 GLN A C 1
ATOM 943 O O . GLN A 1 125 ? 2.111 -7.760 -5.408 1.00 91.44 125 GLN A O 1
ATOM 948 N N . ASP A 1 126 ? 1.957 -9.908 -4.723 1.00 87.06 126 ASP A N 1
ATOM 949 C CA . ASP A 1 126 ? 2.700 -9.738 -3.476 1.00 87.06 126 ASP A CA 1
ATOM 950 C C . ASP A 1 126 ? 4.124 -9.295 -3.786 1.00 87.06 126 ASP A C 1
ATOM 952 O O . ASP A 1 126 ? 4.807 -9.870 -4.635 1.00 87.06 126 ASP A O 1
ATOM 956 N N . GLU A 1 127 ? 4.580 -8.265 -3.089 1.00 78.12 127 GLU A N 1
ATOM 957 C CA . GLU A 1 127 ? 5.989 -7.911 -3.118 1.00 78.12 127 GLU A CA 1
ATOM 958 C C . GLU A 1 127 ? 6.732 -8.909 -2.214 1.00 78.12 127 GLU A C 1
ATOM 960 O O . GLU A 1 127 ? 6.646 -8.837 -0.987 1.00 78.12 127 GLU A O 1
ATOM 965 N N . GLU A 1 128 ? 7.359 -9.917 -2.835 1.00 55.50 128 GLU A N 1
ATOM 966 C CA . GLU A 1 128 ? 8.000 -11.046 -2.148 1.00 55.50 128 GLU A CA 1
ATOM 967 C C . GLU A 1 128 ? 9.121 -10.575 -1.202 1.00 55.50 128 GLU A C 1
ATOM 969 O O . GLU A 1 128 ? 9.948 -9.721 -1.526 1.00 55.50 128 GLU A O 1
ATOM 974 N N . VAL A 1 129 ? 9.106 -11.128 0.012 1.00 50.50 129 VAL A N 1
ATOM 975 C CA . VAL A 1 129 ? 9.718 -10.563 1.218 1.00 50.50 129 VAL A CA 1
ATOM 976 C C . VAL A 1 129 ? 11.112 -11.144 1.464 1.00 50.50 129 VAL A C 1
ATOM 978 O O . VAL A 1 129 ? 11.253 -12.339 1.709 1.00 50.50 129 VAL A O 1
ATOM 981 N N . GLN A 1 130 ? 12.133 -10.286 1.562 1.00 44.72 130 GLN A N 1
ATOM 982 C CA . GLN A 1 130 ? 13.285 -10.540 2.438 1.00 44.72 130 GLN A CA 1
ATOM 983 C C . GLN A 1 130 ? 13.133 -9.724 3.733 1.00 44.72 130 GLN A C 1
ATOM 985 O O . GLN A 1 130 ? 13.727 -8.670 3.924 1.00 44.72 130 GLN A O 1
ATOM 990 N N . GLY A 1 131 ? 12.296 -10.231 4.636 1.00 49.66 131 GLY A N 1
ATOM 991 C CA . GLY A 1 131 ? 12.364 -9.966 6.076 1.00 49.66 131 GLY A CA 1
ATOM 992 C C . GLY A 1 131 ? 11.454 -8.913 6.716 1.00 49.66 131 GLY A C 1
ATOM 993 O O . GLY A 1 131 ? 11.317 -8.976 7.933 1.00 49.66 131 GLY A O 1
ATOM 994 N N . TYR A 1 132 ? 10.815 -7.980 6.000 1.00 52.19 132 TYR A N 1
ATOM 995 C CA . TYR A 1 132 ? 10.125 -6.867 6.679 1.00 52.19 132 TYR A CA 1
ATOM 996 C C . TYR A 1 132 ? 8.835 -6.448 5.960 1.00 52.19 132 TYR A C 1
ATOM 998 O O . TYR A 1 132 ? 8.895 -5.940 4.846 1.00 52.19 132 TYR A O 1
ATOM 1006 N N . GLY A 1 133 ? 7.682 -6.706 6.591 1.00 66.38 133 GLY A N 1
ATOM 1007 C CA . GLY A 1 133 ? 6.338 -6.381 6.091 1.00 66.38 133 GLY A CA 1
ATOM 1008 C C . GLY A 1 133 ? 5.631 -5.309 6.929 1.00 66.38 133 GLY A C 1
ATOM 1009 O O . GLY A 1 133 ? 6.267 -4.577 7.686 1.00 66.38 133 GLY A O 1
ATOM 1010 N N . LEU A 1 134 ? 4.308 -5.219 6.781 1.00 75.62 134 LEU A N 1
ATOM 1011 C CA . LEU A 1 134 ? 3.456 -4.336 7.580 1.00 75.62 134 LEU A CA 1
ATOM 1012 C C . LEU A 1 134 ? 3.181 -4.953 8.950 1.00 75.62 134 LEU A C 1
ATOM 1014 O O . LEU A 1 134 ? 2.732 -6.089 8.980 1.00 75.62 134 LEU A O 1
ATOM 1018 N N . THR A 1 135 ? 3.358 -4.237 10.061 1.00 81.31 135 THR A N 1
ATOM 1019 C CA . THR A 1 135 ? 3.040 -4.769 11.407 1.00 81.31 135 THR A CA 1
ATOM 1020 C C . THR A 1 135 ? 2.289 -3.746 12.243 1.00 81.31 135 THR A C 1
ATOM 1022 O O . THR A 1 135 ? 2.639 -2.571 12.212 1.00 81.31 135 THR A O 1
ATOM 1025 N N . ALA A 1 136 ? 1.249 -4.169 12.969 1.00 79.44 136 ALA A N 1
ATOM 1026 C CA . ALA A 1 136 ? 0.431 -3.259 13.774 1.00 79.44 136 ALA A CA 1
ATOM 1027 C C . ALA A 1 136 ? 1.237 -2.631 14.919 1.00 79.44 136 ALA A C 1
ATOM 1029 O O . ALA A 1 136 ? 2.142 -3.268 15.464 1.00 79.44 136 ALA A O 1
ATOM 1030 N N . ARG A 1 137 ? 0.900 -1.381 15.247 1.00 74.00 137 ARG A N 1
ATOM 1031 C CA . ARG A 1 137 ? 1.456 -0.624 16.373 1.00 74.00 137 ARG A CA 1
ATOM 1032 C C . ARG A 1 137 ? 0.451 -0.437 17.497 1.00 74.00 137 ARG A C 1
ATOM 1034 O O . ARG A 1 137 ? -0.760 -0.366 17.196 1.00 74.00 137 ARG A O 1
#

Organism: Variovorax paradoxus (NCBI:txid34073)

Secondary structure (DSSP, 8-state):
--------------------EEEEEE---SB-TTT-PBPPSS--EEEEEEE-TTS-EEEEEEESSS-GGGSS-EEEEEEEETTEEEEEEPPSSTTSPPEEEEEETTSS-EEEEEEES-TTS-EEEE---SS--BEE-

Radius of gyration: 19.02 Å; chains: 1; bounding box: 74×32×36 Å

Foldseek 3Di:
DDDDDDDPPPPPPPPQPPWDKWKWWADDADADPAPRHGADPDWTKMWIWTQDSVRWIWIAIDIPRGDPQRHDTFTWDWDDDDQWIKTFGHTPDPPDWTKIWIAGNVQPFTFIWTWHDDPPPIDTHTRDDPPDGIGTD

Sequence (137 aa):
MKISALTLAFALVSPAALAANQEWDYQLSGVSPASGTQRPTSGKNIAELNQSKDGSYEFRIRGNTAPSCYKSFRTAQVEKADGTLIITPEPLFGSCERIRLVVKVDGSGGVQQQLIGKKPNQSWQDEEVQGYGLTAR

pLDDT: mean 81.91, std 18.15, range [33.78, 97.5]